Protein AF-M7WWS6-F1 (afdb_monomer)

Solvent-accessible surface area (backbone atoms only — not comparable to full-atom values): 9482 Å² total; per-residue (Å²): 133,58,71,68,59,49,52,53,51,35,46,53,27,10,48,44,25,38,48,50,60,58,47,22,67,62,17,26,35,36,31,37,50,72,94,66,87,66,89,88,49,70,71,69,78,46,50,45,30,41,37,59,52,97,86,48,61,46,56,45,44,58,53,38,52,50,54,28,51,54,53,30,51,50,38,45,75,72,69,44,56,62,76,57,27,56,53,46,31,64,55,41,44,61,43,48,49,50,48,54,52,49,54,55,41,36,79,75,44,38,49,73,48,66,50,70,51,89,29,74,91,84,40,81,65,42,74,44,76,44,33,38,23,48,81,88,39,86,70,37,46,49,68,48,35,44,59,53,3,47,54,43,38,51,51,56,48,55,59,25,65,81,54,96,49,78,35,77,46,54,57,60,64,130

Sequence (174 aa):
MSTVYREMRNYQVYQQALFLGILNQSSSMIIQKPIKKAIVTQQLVTVNSLKFSGDDQIAISDLIERRCKEMMKLDLSNGLREKTAIRRYETNKVTEVLHLLSDILNEFGFTFRTSKTTGKNKSAIAETVNVMYFKGRKAYSRQQITQIGMKINQYLYEKCAEGDGNTIIERNDP

Mean predicted aligned error: 4.75 Å

Structure (mmCIF, N/CA/C/O backbone):
data_AF-M7WWS6-F1
#
_entry.id   AF-M7WWS6-F1
#
loop_
_atom_site.group_PDB
_atom_site.id
_atom_site.type_symbol
_atom_site.label_atom_id
_atom_site.label_alt_id
_atom_site.label_comp_id
_atom_site.label_asym_id
_atom_site.label_entity_id
_atom_site.label_seq_id
_atom_site.pdbx_PDB_ins_code
_atom_site.Cartn_x
_atom_site.Cartn_y
_atom_site.Cartn_z
_atom_site.occupancy
_atom_site.B_iso_or_equiv
_atom_site.auth_seq_id
_atom_site.auth_comp_id
_atom_site.auth_asym_id
_atom_site.auth_atom_id
_atom_site.pdbx_PDB_model_num
ATOM 1 N N . MET A 1 1 ? 16.746 15.187 -6.436 1.00 57.72 1 MET A N 1
ATOM 2 C CA . MET A 1 1 ? 15.440 14.485 -6.453 1.00 57.72 1 MET A CA 1
ATOM 3 C C . MET A 1 1 ? 14.366 15.562 -6.545 1.00 57.72 1 MET A C 1
ATOM 5 O O . MET A 1 1 ? 14.447 16.492 -5.756 1.00 57.72 1 MET A O 1
ATOM 9 N N . SER A 1 2 ? 13.456 15.528 -7.525 1.00 75.19 2 SER A N 1
ATOM 10 C CA . SER A 1 2 ? 12.435 16.582 -7.659 1.00 75.19 2 SER A CA 1
ATOM 11 C C . SER A 1 2 ? 11.432 16.527 -6.500 1.00 75.19 2 SER A C 1
ATOM 13 O O . SER A 1 2 ? 11.152 15.448 -5.972 1.00 75.19 2 SER A O 1
ATOM 15 N N . THR A 1 3 ? 10.880 17.679 -6.112 1.00 77.94 3 THR A N 1
ATOM 16 C CA . THR A 1 3 ? 9.818 17.793 -5.092 1.00 77.94 3 THR A CA 1
ATOM 17 C C . THR A 1 3 ? 8.633 16.884 -5.419 1.00 77.94 3 THR A C 1
ATOM 19 O O . THR A 1 3 ? 8.206 16.099 -4.577 1.00 77.94 3 THR A O 1
ATOM 22 N N . VAL A 1 4 ? 8.226 16.860 -6.689 1.00 83.19 4 VAL A N 1
ATOM 23 C CA . VAL A 1 4 ? 7.144 16.012 -7.216 1.00 83.19 4 VAL A CA 1
ATOM 24 C C . VAL A 1 4 ? 7.395 14.516 -6.987 1.00 83.19 4 VAL A C 1
ATOM 26 O O . VAL A 1 4 ? 6.492 13.783 -6.585 1.00 83.19 4 VAL A O 1
ATOM 29 N N . TYR A 1 5 ? 8.625 14.033 -7.203 1.00 82.56 5 TYR A N 1
ATOM 30 C CA . TYR A 1 5 ? 8.944 12.620 -6.967 1.00 82.56 5 TYR A CA 1
ATOM 31 C C . TYR A 1 5 ? 8.861 12.267 -5.478 1.00 82.56 5 TYR A C 1
ATOM 33 O O . TYR A 1 5 ? 8.345 11.209 -5.114 1.00 82.56 5 TYR A O 1
ATOM 41 N N . ARG A 1 6 ? 9.349 13.161 -4.610 1.00 85.50 6 ARG A N 1
ATOM 42 C CA . ARG A 1 6 ? 9.285 12.984 -3.155 1.00 85.50 6 ARG A CA 1
ATOM 43 C C . ARG A 1 6 ? 7.838 12.924 -2.667 1.00 85.50 6 ARG A C 1
ATOM 45 O O . ARG A 1 6 ? 7.501 12.033 -1.893 1.00 85.50 6 ARG A O 1
ATOM 52 N N . GLU A 1 7 ? 6.987 13.827 -3.144 1.00 88.06 7 GLU A N 1
ATOM 53 C CA . GLU A 1 7 ? 5.559 13.860 -2.811 1.00 88.06 7 GLU A CA 1
ATOM 54 C C . GLU A 1 7 ? 4.841 12.586 -3.252 1.00 88.06 7 GLU A C 1
ATOM 56 O O . GLU A 1 7 ? 4.105 11.994 -2.467 1.00 88.06 7 GLU A O 1
ATOM 61 N N . MET A 1 8 ? 5.110 12.109 -4.471 1.00 89.75 8 MET A N 1
ATOM 62 C CA . MET A 1 8 ? 4.555 10.850 -4.968 1.00 89.75 8 MET A CA 1
ATOM 63 C C . MET A 1 8 ? 4.963 9.663 -4.085 1.00 89.75 8 MET A C 1
ATOM 65 O O . MET A 1 8 ? 4.117 8.851 -3.714 1.00 89.75 8 MET A O 1
ATOM 69 N N . ARG A 1 9 ? 6.248 9.562 -3.719 1.00 89.50 9 ARG A N 1
ATOM 70 C CA . ARG A 1 9 ? 6.750 8.488 -2.847 1.00 89.50 9 ARG A CA 1
ATOM 71 C C . ARG A 1 9 ? 6.143 8.549 -1.451 1.00 89.50 9 ARG A C 1
ATOM 73 O O . ARG A 1 9 ? 5.712 7.521 -0.945 1.00 89.50 9 ARG A O 1
ATOM 80 N N . ASN A 1 10 ? 6.064 9.734 -0.851 1.00 92.94 10 ASN A N 1
ATOM 81 C CA . ASN A 1 10 ? 5.420 9.901 0.450 1.00 92.94 10 ASN A CA 1
ATOM 82 C C . ASN A 1 10 ? 3.928 9.551 0.378 1.00 92.94 10 ASN A C 1
ATOM 84 O O . ASN A 1 10 ? 3.415 8.886 1.269 1.00 92.94 10 ASN A O 1
ATOM 88 N N . TYR A 1 11 ? 3.244 9.912 -0.711 1.00 95.50 11 TYR A N 1
ATOM 89 C CA . TYR A 1 11 ? 1.845 9.544 -0.899 1.00 95.50 11 TYR A CA 1
ATOM 90 C C . TYR A 1 11 ? 1.639 8.025 -0.943 1.00 95.50 11 TYR A C 1
ATOM 92 O O . TYR A 1 11 ? 0.716 7.524 -0.310 1.00 95.50 11 TYR A O 1
ATOM 100 N N . GLN A 1 12 ? 2.523 7.280 -1.617 1.00 95.19 12 GLN A N 1
ATOM 101 C CA . GLN A 1 12 ? 2.496 5.810 -1.603 1.00 95.19 12 GLN A CA 1
ATOM 102 C C . GLN A 1 12 ? 2.640 5.248 -0.183 1.00 95.19 12 GLN A C 1
ATOM 104 O O . GLN A 1 12 ? 1.957 4.290 0.166 1.00 95.19 12 GLN A O 1
ATOM 109 N N . VAL A 1 13 ? 3.485 5.868 0.644 1.00 95.00 13 VAL A N 1
ATOM 110 C CA . VAL A 1 13 ? 3.659 5.477 2.049 1.00 95.00 13 VAL A CA 1
ATOM 111 C C . VAL A 1 13 ? 2.385 5.697 2.853 1.00 95.00 13 VAL A C 1
ATOM 113 O O . VAL A 1 13 ? 1.934 4.795 3.551 1.00 95.00 13 VAL A O 1
ATOM 116 N N . TYR A 1 14 ? 1.764 6.866 2.716 1.00 97.38 14 TYR A N 1
ATOM 117 C CA . TYR A 1 14 ? 0.526 7.172 3.430 1.00 97.38 14 TYR A CA 1
ATOM 118 C C . TYR A 1 14 ? -0.641 6.306 2.957 1.00 97.38 14 TYR A C 1
ATOM 120 O O . TYR A 1 14 ? -1.440 5.854 3.772 1.00 97.38 14 TYR A O 1
ATOM 128 N N . GLN A 1 15 ? -0.710 6.021 1.655 1.00 97.62 15 GLN A N 1
ATOM 129 C CA . GLN A 1 15 ? -1.702 5.110 1.095 1.00 97.62 15 GLN A CA 1
ATOM 130 C C . GLN A 1 15 ? -1.541 3.699 1.680 1.00 97.62 15 GLN A C 1
ATOM 132 O O . GLN A 1 15 ? -2.523 3.135 2.154 1.00 97.62 15 GLN A O 1
ATOM 137 N N . GLN A 1 16 ? -0.313 3.165 1.724 1.00 97.38 16 GLN A N 1
ATOM 138 C CA . GLN A 1 16 ? -0.042 1.869 2.353 1.00 97.38 16 GLN A CA 1
ATOM 139 C C . GLN A 1 16 ? -0.474 1.877 3.821 1.00 97.38 16 GLN A C 1
ATOM 141 O O . GLN A 1 16 ? -1.222 1.005 4.246 1.00 97.38 16 GLN A O 1
ATOM 146 N N . ALA A 1 17 ? -0.030 2.870 4.590 1.00 97.06 17 ALA A N 1
ATOM 147 C CA . ALA A 1 17 ? -0.304 2.936 6.018 1.00 97.06 17 ALA A CA 1
ATOM 148 C C . ALA A 1 17 ? -1.805 3.003 6.324 1.00 97.06 17 ALA A C 1
ATOM 150 O O . ALA A 1 17 ? -2.272 2.292 7.209 1.00 97.06 17 ALA A O 1
ATOM 151 N N . LEU A 1 18 ? -2.582 3.781 5.559 1.00 98.19 18 LEU A N 1
ATOM 152 C CA . LEU A 1 18 ? -4.035 3.787 5.717 1.00 98.19 18 LEU A CA 1
ATOM 153 C C . LEU A 1 18 ? -4.643 2.407 5.444 1.00 98.19 18 LEU A C 1
ATOM 155 O O . LEU A 1 18 ? -5.507 1.974 6.201 1.00 98.19 18 LEU A O 1
ATOM 159 N N . PHE A 1 19 ? -4.206 1.711 4.391 1.00 98.25 19 PHE A N 1
ATOM 160 C CA . PHE A 1 19 ? -4.732 0.379 4.084 1.00 98.25 19 PHE A CA 1
ATOM 161 C C . PHE A 1 19 ? -4.472 -0.603 5.220 1.00 98.25 19 PHE A C 1
ATOM 163 O O . PHE A 1 19 ? -5.380 -1.324 5.622 1.00 98.25 19 PHE A O 1
ATOM 170 N N . LEU A 1 20 ? -3.260 -0.580 5.773 1.00 97.44 20 LEU A N 1
ATOM 171 C CA . LEU A 1 20 ? -2.888 -1.417 6.909 1.00 97.44 20 LEU A CA 1
ATOM 172 C C . LEU A 1 20 ? -3.721 -1.088 8.150 1.00 97.44 20 LEU A C 1
ATOM 174 O O . LEU A 1 20 ? -4.235 -2.004 8.780 1.00 97.44 20 LEU A O 1
ATOM 178 N N . GLY A 1 21 ? -3.938 0.194 8.455 1.00 97.25 21 GLY A N 1
ATOM 179 C CA . GLY A 1 21 ? -4.785 0.591 9.584 1.00 97.25 21 GLY A CA 1
ATOM 180 C C . GLY A 1 21 ? -6.251 0.172 9.430 1.00 97.25 21 GLY A C 1
ATOM 181 O O . GLY A 1 21 ? -6.894 -0.192 10.408 1.00 97.25 21 GLY A O 1
ATOM 182 N N . ILE A 1 22 ? -6.792 0.169 8.207 1.00 97.75 22 ILE A N 1
ATOM 183 C CA . ILE A 1 22 ? -8.147 -0.349 7.958 1.00 97.75 22 ILE A CA 1
ATOM 184 C C . ILE A 1 22 ? -8.173 -1.872 8.123 1.00 97.75 22 ILE A C 1
ATOM 186 O O . ILE A 1 22 ? -9.042 -2.399 8.813 1.00 97.75 22 ILE A O 1
ATOM 190 N N . LEU A 1 23 ? -7.210 -2.584 7.530 1.00 97.50 23 LEU A N 1
ATOM 191 C CA . LEU A 1 23 ? -7.126 -4.044 7.624 1.00 97.50 23 LEU A CA 1
ATOM 192 C C . LEU A 1 23 ? -6.905 -4.516 9.063 1.00 97.50 23 LEU A C 1
ATOM 194 O O . LEU A 1 23 ? -7.429 -5.569 9.434 1.00 97.50 23 LEU A O 1
ATOM 198 N N . ASN A 1 24 ? -6.216 -3.727 9.890 1.00 97.25 24 ASN A N 1
ATOM 199 C CA . ASN A 1 24 ? -5.988 -4.034 11.297 1.00 97.25 24 ASN A CA 1
ATOM 200 C C . ASN A 1 24 ? -7.285 -4.161 12.121 1.00 97.25 24 ASN A C 1
ATOM 202 O O . ASN A 1 24 ? -7.330 -4.919 13.085 1.00 97.25 24 ASN A O 1
ATOM 206 N N . GLN A 1 25 ? -8.384 -3.530 11.696 1.00 95.50 25 GLN A N 1
ATOM 207 C CA . GLN A 1 25 ? -9.696 -3.704 12.343 1.00 95.50 25 GLN A CA 1
ATOM 208 C C . GLN A 1 25 ? -10.231 -5.144 12.216 1.00 95.50 25 GLN A C 1
ATOM 210 O O . GLN A 1 25 ? -11.094 -5.589 12.971 1.00 95.50 25 GLN A O 1
ATOM 215 N N . SER A 1 26 ? -9.708 -5.892 11.243 1.00 94.81 26 SER A N 1
ATOM 216 C CA . SER A 1 26 ? -10.136 -7.250 10.898 1.00 94.81 26 SER A CA 1
ATOM 217 C C . SER A 1 26 ? -9.015 -8.292 10.946 1.00 94.81 26 SER A C 1
ATOM 219 O O . SER A 1 26 ? -9.303 -9.482 10.859 1.00 94.81 26 SER A O 1
ATOM 221 N N . SER A 1 27 ? -7.756 -7.876 11.121 1.00 96.38 27 SER A N 1
ATOM 222 C CA . SER A 1 27 ? -6.586 -8.759 11.111 1.00 96.38 27 SER A CA 1
ATOM 223 C C . SER A 1 27 ? -5.497 -8.296 12.078 1.00 96.38 27 SER A C 1
ATOM 225 O O . SER A 1 27 ? -5.287 -7.099 12.256 1.00 96.38 27 SER A O 1
ATOM 227 N N . SER A 1 28 ? -4.774 -9.243 12.675 1.00 96.75 28 SER A N 1
ATOM 228 C CA . SER A 1 28 ? -3.453 -8.960 13.251 1.00 96.75 28 SER A CA 1
ATOM 229 C C . SER A 1 28 ? -2.423 -8.982 12.120 1.00 96.75 28 SER A C 1
ATOM 231 O O . SER A 1 28 ? -2.603 -9.675 11.115 1.00 96.75 28 SER A O 1
ATOM 233 N N . MET A 1 29 ? -1.328 -8.246 12.259 1.00 95.50 29 MET A N 1
ATOM 234 C CA . MET A 1 29 ? -0.317 -8.149 11.210 1.00 95.50 29 MET A CA 1
ATOM 235 C C . MET A 1 29 ? 1.096 -8.265 11.759 1.00 95.50 29 MET A C 1
ATOM 237 O 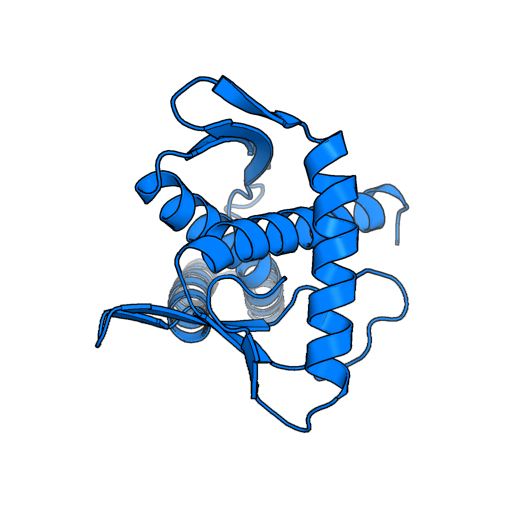O . MET A 1 29 ? 1.412 -7.734 12.820 1.00 95.50 29 MET A O 1
ATOM 241 N N . ILE A 1 30 ? 1.952 -8.949 11.006 1.00 93.88 30 ILE A N 1
ATOM 242 C CA . ILE A 1 30 ? 3.372 -9.073 11.321 1.00 93.88 30 ILE A CA 1
ATOM 243 C C . ILE A 1 30 ? 4.123 -8.094 10.433 1.00 93.88 30 ILE A C 1
ATOM 245 O O . ILE A 1 30 ? 4.111 -8.223 9.207 1.00 93.88 30 ILE A O 1
ATOM 249 N N . ILE A 1 31 ? 4.770 -7.115 11.052 1.00 92.12 31 ILE A N 1
ATOM 250 C CA . ILE A 1 31 ? 5.558 -6.091 10.373 1.00 92.12 31 ILE A CA 1
ATOM 251 C C . ILE A 1 31 ? 7.027 -6.206 10.745 1.00 92.12 31 ILE A C 1
ATOM 253 O O . ILE A 1 31 ? 7.373 -6.704 11.810 1.00 92.12 31 ILE A O 1
ATOM 257 N N . GLN A 1 32 ? 7.902 -5.729 9.869 1.00 86.50 32 GLN A N 1
ATOM 258 C CA . GLN A 1 32 ? 9.339 -5.750 10.093 1.00 86.50 32 GLN A CA 1
ATOM 259 C C . GLN A 1 32 ? 9.927 -4.343 10.031 1.00 86.50 32 GLN A C 1
ATOM 261 O O . GLN A 1 32 ? 9.594 -3.524 9.162 1.00 86.50 32 GLN A O 1
ATOM 266 N N . LYS A 1 33 ? 10.871 -4.094 10.941 1.00 75.38 33 LYS A N 1
ATOM 267 C CA . LYS A 1 33 ? 11.695 -2.889 10.962 1.00 75.38 33 LYS A CA 1
ATOM 268 C C . LYS A 1 33 ? 12.461 -2.721 9.640 1.00 75.38 33 LYS A C 1
ATOM 270 O O . LYS A 1 33 ? 13.150 -3.648 9.204 1.00 75.38 33 LYS A O 1
ATOM 275 N N . PRO A 1 34 ? 12.408 -1.539 9.000 1.00 69.62 34 PRO A N 1
ATOM 276 C CA . PRO A 1 34 ? 13.236 -1.263 7.833 1.00 69.62 34 PRO A CA 1
ATOM 277 C C . PRO A 1 34 ? 14.730 -1.349 8.176 1.00 69.62 34 PRO A C 1
ATOM 279 O O . PRO A 1 34 ? 15.196 -0.713 9.119 1.00 69.62 34 PRO A O 1
ATOM 282 N N . ILE A 1 35 ? 15.501 -2.083 7.366 1.00 66.56 35 ILE A N 1
ATOM 283 C CA . ILE A 1 35 ? 16.943 -2.321 7.588 1.00 66.56 35 ILE A CA 1
ATOM 284 C C . ILE A 1 35 ? 17.761 -1.015 7.528 1.00 66.56 35 ILE A C 1
ATOM 286 O O . ILE A 1 35 ? 18.810 -0.898 8.156 1.00 66.56 35 ILE A O 1
ATOM 290 N N . LYS A 1 36 ? 17.304 -0.012 6.766 1.00 65.06 36 LYS A N 1
ATOM 291 C CA . LYS A 1 36 ? 17.995 1.278 6.607 1.00 65.06 36 LYS A CA 1
ATOM 292 C C . LYS A 1 36 ? 17.029 2.431 6.814 1.00 65.06 36 LYS A C 1
ATOM 294 O O . LYS A 1 36 ? 16.018 2.510 6.128 1.00 65.06 36 LYS A O 1
ATOM 299 N N . LYS A 1 37 ? 17.386 3.378 7.685 1.00 61.66 37 LYS A N 1
ATOM 300 C CA . LYS A 1 37 ? 16.614 4.609 7.872 1.00 61.66 37 LYS A CA 1
ATOM 301 C C . LYS A 1 37 ? 16.762 5.516 6.645 1.00 61.66 37 LYS A C 1
ATOM 303 O O . LYS A 1 37 ? 17.841 6.036 6.373 1.00 61.66 37 LYS A O 1
ATOM 308 N N . ALA A 1 38 ? 15.682 5.720 5.900 1.00 62.00 38 ALA A N 1
ATOM 309 C CA . ALA A 1 38 ? 15.609 6.752 4.878 1.00 62.00 38 ALA A CA 1
ATOM 310 C C . ALA A 1 38 ? 15.612 8.137 5.540 1.00 62.00 38 ALA A C 1
ATOM 312 O O . ALA A 1 38 ? 14.875 8.393 6.488 1.00 62.00 38 ALA A O 1
ATOM 313 N N . ILE A 1 39 ? 16.451 9.030 5.016 1.00 60.03 39 ILE A N 1
ATOM 314 C CA . ILE A 1 39 ? 16.643 10.388 5.549 1.00 60.03 39 ILE A CA 1
ATOM 315 C C . ILE A 1 39 ? 15.762 11.404 4.792 1.00 60.03 39 ILE A C 1
ATOM 317 O O . ILE A 1 39 ? 15.458 12.479 5.298 1.00 60.03 39 ILE A O 1
ATOM 321 N N . VAL A 1 40 ? 15.324 11.066 3.570 1.00 58.88 40 VAL A N 1
ATOM 322 C CA . VAL A 1 40 ? 14.695 12.020 2.634 1.00 58.88 40 VAL A CA 1
ATOM 323 C C . VAL A 1 40 ? 13.200 11.757 2.414 1.00 58.88 40 VAL A C 1
ATOM 325 O O . VAL A 1 40 ? 12.418 12.707 2.329 1.00 58.88 40 VAL A O 1
ATOM 328 N N . THR A 1 41 ? 12.772 10.498 2.323 1.00 67.06 41 THR A N 1
ATOM 329 C CA . THR A 1 41 ? 11.361 10.109 2.136 1.00 67.06 41 THR A CA 1
ATOM 330 C C . THR A 1 41 ? 10.854 9.351 3.350 1.00 67.06 41 THR A C 1
ATOM 332 O O . THR A 1 41 ? 11.640 8.688 4.028 1.00 67.06 41 THR A O 1
A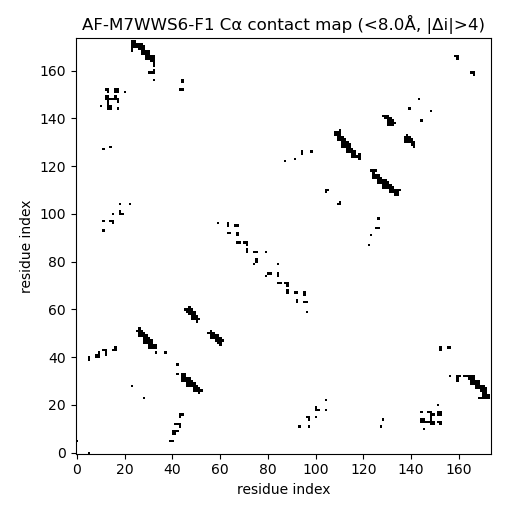TOM 335 N N . GLN A 1 42 ? 9.539 9.381 3.567 1.00 78.00 42 GLN A N 1
ATOM 336 C CA . GLN A 1 42 ? 8.918 8.410 4.462 1.00 78.00 42 GLN A CA 1
ATOM 337 C C . GLN A 1 42 ? 9.133 6.994 3.915 1.00 78.00 42 GLN A C 1
ATOM 339 O O . GLN A 1 42 ? 9.422 6.807 2.724 1.00 78.00 42 GLN A O 1
ATOM 344 N N . GLN A 1 43 ? 9.050 6.001 4.792 1.00 81.75 43 GLN A N 1
ATOM 345 C CA . GLN A 1 43 ? 9.322 4.611 4.447 1.00 81.75 43 GLN A CA 1
ATOM 346 C C . GLN A 1 43 ? 8.060 3.777 4.533 1.00 81.75 43 GLN A C 1
ATOM 348 O O . GLN A 1 43 ? 7.256 3.933 5.450 1.00 81.75 43 GLN A O 1
ATOM 353 N N . LEU A 1 44 ? 7.927 2.866 3.574 1.00 84.94 44 LEU A N 1
ATOM 354 C CA . LEU A 1 44 ? 6.925 1.817 3.647 1.00 84.94 44 LEU A CA 1
ATOM 355 C C . LEU A 1 44 ? 7.277 0.884 4.799 1.00 84.94 44 LEU A C 1
ATOM 357 O O . LEU A 1 44 ? 8.451 0.586 5.036 1.00 84.94 44 LEU A O 1
ATOM 361 N N . VAL A 1 45 ? 6.243 0.407 5.473 1.00 88.12 45 VAL A N 1
ATOM 362 C CA . VAL A 1 45 ? 6.376 -0.653 6.464 1.00 88.12 45 VAL A CA 1
ATOM 363 C C . VAL A 1 45 ? 6.481 -1.970 5.704 1.00 88.12 45 VAL A C 1
ATOM 365 O O . VAL A 1 45 ? 5.710 -2.216 4.772 1.00 88.12 45 VAL A O 1
ATOM 368 N N . THR A 1 46 ? 7.450 -2.809 6.066 1.00 89.19 46 THR A N 1
ATOM 369 C CA . THR A 1 46 ? 7.513 -4.168 5.518 1.00 89.19 46 THR A CA 1
ATOM 370 C C . THR A 1 46 ? 6.465 -4.996 6.241 1.00 89.19 46 THR A C 1
ATOM 372 O O . THR A 1 46 ? 6.491 -5.063 7.466 1.00 89.19 46 THR A O 1
ATOM 375 N N . VAL A 1 47 ? 5.522 -5.568 5.495 1.00 92.38 47 VAL A N 1
ATOM 376 C CA . VAL A 1 47 ? 4.438 -6.393 6.037 1.00 92.38 47 VAL A CA 1
ATOM 377 C C . VAL A 1 47 ? 4.696 -7.828 5.610 1.00 92.38 47 VAL A C 1
ATOM 379 O O . VAL A 1 47 ? 4.698 -8.121 4.414 1.00 92.38 47 VAL A O 1
ATOM 382 N N . ASN A 1 48 ? 4.930 -8.704 6.579 1.00 93.62 48 ASN A N 1
ATOM 383 C CA . ASN A 1 48 ? 5.242 -10.106 6.338 1.00 93.62 48 ASN A CA 1
ATOM 384 C C . ASN A 1 48 ? 3.947 -10.889 6.130 1.00 93.62 48 ASN A C 1
ATOM 386 O O . ASN A 1 48 ? 3.801 -11.586 5.129 1.00 93.62 48 ASN A O 1
ATOM 390 N N . SER A 1 49 ? 2.975 -10.722 7.031 1.00 95.69 49 SER A N 1
ATOM 391 C CA . SER A 1 49 ? 1.677 -11.385 6.917 1.00 95.69 49 SER A CA 1
ATOM 392 C C . SER A 1 49 ? 0.523 -10.606 7.544 1.00 95.69 49 SER A C 1
ATOM 394 O O . SER A 1 49 ? 0.720 -9.753 8.414 1.00 95.69 49 SER A O 1
ATOM 396 N N . LEU A 1 50 ? -0.688 -10.928 7.086 1.00 96.94 50 LEU A N 1
ATOM 397 C CA . LEU A 1 50 ? -1.961 -10.573 7.713 1.00 96.94 50 LEU A CA 1
ATOM 398 C C . LEU A 1 50 ? -2.632 -11.856 8.207 1.00 96.94 50 LEU A C 1
ATOM 400 O O . LEU A 1 50 ? -2.697 -12.826 7.455 1.00 96.94 50 LEU A O 1
ATOM 404 N N . LYS A 1 51 ? -3.135 -11.861 9.440 1.00 96.69 51 LYS A N 1
ATOM 405 C CA . LYS A 1 51 ? -3.833 -12.990 10.062 1.00 96.69 51 LYS A CA 1
ATOM 406 C C . LYS A 1 51 ? -5.250 -12.572 10.444 1.00 96.69 51 LYS A C 1
ATOM 408 O O . LYS A 1 51 ? -5.417 -11.707 11.301 1.00 96.69 51 LYS A O 1
ATOM 413 N N . PHE A 1 52 ? -6.259 -13.184 9.827 1.00 93.25 52 PHE A N 1
ATOM 414 C CA . PHE A 1 52 ? -7.667 -12.802 10.008 1.00 93.25 52 PHE A CA 1
ATOM 415 C C . PHE A 1 52 ? -8.344 -13.611 11.117 1.00 93.25 52 PHE A C 1
ATOM 417 O O . PHE A 1 52 ? -8.936 -13.044 12.038 1.00 93.25 52 PHE A O 1
ATOM 424 N N . SER A 1 53 ? -8.242 -14.943 11.059 1.00 89.88 53 SER A N 1
ATOM 425 C CA . SER A 1 53 ? -8.794 -15.842 12.078 1.00 89.88 53 SER A CA 1
ATOM 426 C C . SER A 1 53 ? -8.188 -17.241 11.977 1.00 89.88 53 SER A C 1
ATOM 428 O O .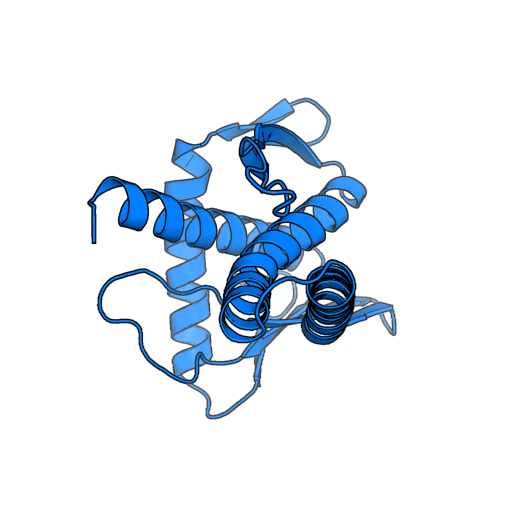 SER A 1 53 ? -7.941 -17.712 10.876 1.00 89.88 53 SER A O 1
ATOM 430 N N . GLY A 1 54 ? -7.960 -17.921 13.107 1.00 87.06 54 GLY A N 1
ATOM 431 C CA . GLY A 1 54 ? -7.438 -19.297 13.106 1.00 87.06 54 GLY A CA 1
ATOM 432 C C . GLY A 1 54 ? -6.171 -19.449 12.256 1.00 87.06 54 GLY A C 1
ATOM 433 O O . GLY A 1 54 ? -5.171 -18.778 12.526 1.00 87.06 54 GLY A O 1
ATOM 434 N N . ASP A 1 55 ? -6.259 -20.298 11.229 1.00 88.00 55 ASP A N 1
ATOM 435 C CA . ASP A 1 55 ? -5.202 -20.570 10.244 1.00 88.00 55 ASP A CA 1
ATOM 436 C C . ASP A 1 55 ? -5.305 -19.709 8.968 1.00 88.00 55 ASP A C 1
ATOM 438 O O . ASP A 1 55 ? -4.452 -19.807 8.086 1.00 88.00 55 ASP A O 1
ATOM 442 N N . ASP A 1 56 ? -6.325 -18.851 8.859 1.00 92.56 56 ASP A N 1
ATOM 443 C CA . ASP A 1 56 ? -6.486 -17.923 7.741 1.00 92.56 56 ASP A CA 1
ATOM 444 C C . ASP A 1 56 ? -5.474 -16.776 7.849 1.00 92.56 56 ASP A C 1
ATOM 446 O O . ASP A 1 56 ? -5.612 -15.831 8.644 1.00 92.56 56 ASP A O 1
ATOM 450 N N . GLN A 1 57 ? -4.419 -16.902 7.047 1.00 94.88 57 GLN A N 1
ATOM 451 C CA . GLN A 1 57 ? -3.338 -15.942 6.945 1.00 94.88 57 GLN A CA 1
ATOM 452 C C . GLN A 1 57 ? -2.901 -15.744 5.495 1.00 94.88 57 GLN A C 1
ATOM 454 O O . GLN A 1 57 ? -2.834 -16.677 4.694 1.00 94.88 57 GLN A O 1
ATOM 459 N N . ILE A 1 58 ? -2.500 -14.518 5.185 1.00 96.00 58 ILE A N 1
ATOM 460 C CA . ILE A 1 58 ? -1.912 -14.155 3.901 1.00 96.00 58 ILE A CA 1
ATOM 461 C C . ILE A 1 58 ? -0.454 -13.773 4.141 1.00 96.00 58 ILE A C 1
ATOM 463 O O . ILE A 1 58 ? -0.173 -12.778 4.808 1.00 96.00 58 ILE A O 1
ATOM 467 N N . ALA A 1 59 ? 0.475 -14.540 3.568 1.00 96.19 59 ALA A N 1
ATOM 468 C CA . ALA A 1 59 ? 1.904 -14.223 3.550 1.00 96.19 59 ALA A CA 1
ATOM 469 C C . ALA A 1 59 ? 2.190 -13.130 2.502 1.00 96.19 59 ALA A C 1
ATOM 471 O O . ALA A 1 59 ? 2.493 -13.407 1.339 1.00 96.19 59 ALA A O 1
ATOM 472 N N . ILE A 1 60 ? 2.032 -11.869 2.907 1.00 96.44 60 ILE A N 1
ATOM 473 C CA . ILE A 1 60 ? 2.173 -10.690 2.047 1.00 96.44 60 ILE A CA 1
ATOM 474 C C . ILE A 1 60 ? 3.570 -10.627 1.421 1.00 96.44 60 ILE A C 1
ATOM 476 O O . ILE A 1 60 ? 3.669 -10.480 0.204 1.00 96.44 60 ILE A O 1
ATOM 480 N N . SER A 1 61 ? 4.643 -10.774 2.205 1.00 93.81 61 SER A N 1
ATOM 481 C CA . SER A 1 61 ? 6.021 -10.693 1.688 1.00 93.81 61 SER A CA 1
ATOM 482 C C . SER A 1 61 ? 6.273 -11.691 0.559 1.00 93.81 61 SER A C 1
ATOM 484 O O . SER A 1 61 ? 6.804 -11.324 -0.491 1.00 93.81 61 SER A O 1
ATOM 486 N N . ASP A 1 62 ? 5.817 -12.925 0.750 1.00 95.44 62 ASP A N 1
ATOM 487 C CA . ASP A 1 62 ? 6.099 -14.047 -0.142 1.00 95.44 62 ASP A CA 1
ATOM 488 C C . ASP A 1 62 ? 5.320 -13.914 -1.453 1.00 95.44 62 ASP A C 1
ATOM 490 O O . ASP A 1 62 ? 5.854 -14.158 -2.539 1.00 95.44 62 ASP A O 1
ATOM 494 N N . LEU A 1 63 ? 4.063 -13.457 -1.377 1.00 96.69 63 LEU A N 1
ATOM 495 C CA . LEU A 1 63 ? 3.244 -13.173 -2.556 1.00 96.69 63 L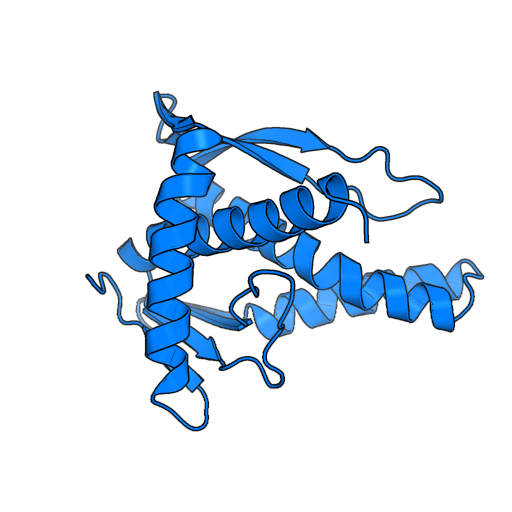EU A CA 1
ATOM 496 C C . LEU A 1 63 ? 3.851 -12.058 -3.409 1.00 96.69 63 LEU A C 1
ATOM 498 O O . LEU A 1 63 ? 3.925 -12.190 -4.633 1.00 96.69 63 LEU A O 1
ATOM 502 N N . ILE A 1 64 ? 4.300 -10.978 -2.770 1.00 96.00 64 ILE A N 1
ATOM 503 C CA . ILE A 1 64 ? 4.913 -9.838 -3.455 1.00 96.00 64 ILE A CA 1
ATOM 504 C C . ILE A 1 64 ? 6.235 -10.240 -4.095 1.00 96.00 64 ILE A C 1
ATOM 506 O O . ILE A 1 64 ? 6.475 -9.924 -5.262 1.00 96.00 64 ILE A O 1
ATOM 510 N N . GLU A 1 65 ? 7.077 -10.969 -3.363 1.00 95.50 65 GLU A N 1
ATOM 511 C CA . GLU A 1 65 ? 8.343 -11.469 -3.883 1.00 95.50 65 GLU A CA 1
ATOM 512 C C . GLU A 1 65 ? 8.121 -12.388 -5.088 1.00 95.50 65 GLU A C 1
ATOM 514 O O . GLU A 1 65 ? 8.774 -12.208 -6.120 1.00 95.50 65 GLU A O 1
ATOM 519 N N . ARG A 1 66 ? 7.161 -13.319 -5.007 1.00 96.88 66 ARG A N 1
ATOM 520 C CA . ARG A 1 66 ? 6.809 -14.210 -6.118 1.00 96.88 66 ARG A CA 1
ATOM 521 C C . ARG A 1 66 ? 6.362 -13.427 -7.355 1.00 96.88 66 ARG A C 1
ATOM 523 O O . ARG A 1 66 ? 6.972 -13.593 -8.412 1.00 96.88 66 ARG A O 1
ATOM 530 N N . ARG A 1 67 ? 5.374 -12.531 -7.219 1.00 95.62 67 ARG A N 1
ATOM 531 C CA . ARG A 1 67 ? 4.856 -11.713 -8.335 1.00 95.62 67 ARG A CA 1
ATOM 532 C C . ARG A 1 67 ? 5.962 -10.874 -8.975 1.00 95.62 67 ARG A C 1
ATOM 534 O O . ARG A 1 67 ? 6.147 -10.885 -10.189 1.00 95.62 67 ARG A O 1
ATOM 541 N N . CYS A 1 68 ? 6.766 -10.193 -8.161 1.00 95.50 68 CYS A N 1
ATOM 542 C CA . CYS A 1 68 ? 7.846 -9.351 -8.666 1.00 95.50 68 CYS A CA 1
ATOM 543 C C . CYS A 1 68 ? 8.960 -10.167 -9.344 1.00 95.50 68 CYS A C 1
ATOM 545 O O . CYS A 1 68 ? 9.504 -9.721 -10.357 1.00 95.50 68 CYS A O 1
ATOM 547 N N . LYS A 1 69 ? 9.290 -11.366 -8.839 1.00 96.06 69 LYS A N 1
ATOM 548 C CA . LYS A 1 69 ? 10.241 -12.281 -9.495 1.00 96.06 69 LYS A CA 1
ATOM 549 C C . LYS A 1 69 ? 9.718 -12.771 -10.843 1.00 96.06 69 LYS A C 1
ATOM 551 O O . LYS A 1 69 ? 10.494 -12.832 -11.793 1.00 96.06 69 LYS A O 1
ATOM 556 N N . GLU A 1 70 ? 8.434 -13.097 -10.952 1.00 95.31 70 GLU A N 1
ATOM 557 C CA . GLU A 1 70 ? 7.804 -13.484 -12.223 1.00 95.31 70 GLU A CA 1
ATOM 558 C C . GLU A 1 70 ? 7.879 -12.347 -13.251 1.00 95.31 70 GLU A C 1
ATOM 560 O O . GLU A 1 70 ? 8.331 -12.560 -14.377 1.00 95.31 70 GLU A O 1
ATOM 565 N N . MET A 1 71 ? 7.556 -11.116 -12.842 1.00 93.69 71 MET A N 1
ATOM 566 C CA . MET A 1 71 ? 7.688 -9.930 -13.698 1.00 93.69 71 MET A CA 1
ATOM 567 C C . MET A 1 71 ? 9.138 -9.686 -14.132 1.00 93.69 71 MET A C 1
ATOM 569 O O . MET A 1 71 ? 9.392 -9.384 -15.296 1.00 93.69 71 MET A O 1
ATOM 573 N N . MET A 1 72 ? 10.103 -9.841 -13.219 1.00 94.94 72 MET A N 1
ATOM 574 C CA . MET A 1 72 ? 11.526 -9.686 -13.530 1.00 94.94 72 MET A CA 1
ATOM 575 C C . MET A 1 72 ? 12.009 -10.752 -14.521 1.00 94.94 72 MET A C 1
ATOM 577 O O . MET A 1 72 ? 12.738 -10.428 -15.458 1.00 94.94 72 MET A O 1
ATOM 581 N N . LYS A 1 73 ? 11.590 -12.013 -14.354 1.00 95.19 73 LYS A N 1
ATOM 582 C CA . LYS A 1 73 ? 11.889 -13.093 -15.308 1.00 95.19 73 LYS A CA 1
ATOM 583 C C . LYS A 1 73 ? 11.327 -12.775 -16.692 1.00 95.19 73 LYS A C 1
ATOM 585 O O . LYS A 1 73 ? 12.033 -12.943 -17.683 1.00 95.19 73 LYS A O 1
ATOM 590 N N . LEU A 1 74 ? 10.098 -12.261 -16.757 1.00 92.50 74 LEU A N 1
ATOM 591 C CA . LEU A 1 74 ? 9.483 -11.834 -18.010 1.00 92.50 74 LEU A CA 1
ATOM 592 C C . LEU A 1 74 ? 10.263 -10.676 -18.657 1.00 92.50 74 LEU A C 1
ATOM 594 O O . LEU A 1 74 ? 10.545 -10.726 -19.852 1.00 92.50 74 LEU A O 1
ATOM 598 N N . ASP A 1 75 ? 10.665 -9.665 -17.884 1.00 92.62 75 ASP A N 1
ATOM 599 C CA . ASP A 1 75 ? 11.511 -8.560 -18.356 1.00 92.62 75 ASP A CA 1
ATOM 600 C C . ASP A 1 75 ? 12.822 -9.079 -18.980 1.00 92.62 75 ASP A C 1
ATOM 602 O O . ASP A 1 75 ? 13.169 -8.691 -20.097 1.00 92.62 75 ASP A O 1
ATOM 606 N N . LEU A 1 76 ? 13.524 -9.986 -18.291 1.00 93.75 76 LEU A N 1
ATOM 607 C CA . LEU A 1 76 ? 14.766 -10.598 -18.780 1.00 93.75 76 LEU A CA 1
ATOM 608 C C . LEU A 1 76 ? 14.535 -11.410 -20.061 1.00 93.75 76 LEU A C 1
ATOM 610 O O . LEU A 1 76 ? 15.284 -11.259 -21.024 1.00 93.75 76 LEU A O 1
ATOM 614 N N . SER A 1 77 ? 13.470 -12.218 -20.103 1.00 93.25 77 SER A N 1
ATOM 615 C CA . SER A 1 77 ? 13.116 -13.014 -21.288 1.00 93.25 77 SER A CA 1
ATOM 616 C C . SER A 1 77 ? 12.781 -12.150 -22.510 1.00 93.25 77 SER A C 1
ATOM 618 O O . SER A 1 77 ? 13.037 -12.547 -23.641 1.00 93.25 77 SER A O 1
ATOM 620 N N . ASN A 1 78 ? 12.288 -10.928 -22.285 1.00 90.62 78 ASN A N 1
ATOM 621 C CA . ASN A 1 78 ? 12.002 -9.940 -23.325 1.00 90.62 78 ASN A CA 1
ATOM 622 C C . ASN A 1 78 ? 13.233 -9.104 -23.730 1.00 90.62 78 ASN A C 1
ATOM 624 O O . ASN A 1 78 ? 13.089 -8.099 -24.429 1.00 90.62 78 ASN A O 1
ATOM 628 N N . GLY A 1 79 ? 14.434 -9.479 -23.280 1.00 91.38 79 GLY A N 1
ATOM 629 C CA . GLY A 1 79 ? 15.690 -8.819 -23.643 1.00 91.38 79 GLY A CA 1
ATOM 630 C C . GLY A 1 79 ? 15.991 -7.543 -22.855 1.00 91.38 79 GLY A C 1
ATOM 631 O O . GLY A 1 79 ? 16.853 -6.755 -23.257 1.00 91.38 79 GLY A O 1
ATOM 632 N N . LEU A 1 80 ? 15.303 -7.296 -21.734 1.00 92.00 80 LEU A N 1
ATOM 633 C CA . LEU A 1 80 ? 15.630 -6.164 -20.873 1.00 92.00 80 LEU A CA 1
ATOM 634 C C . LEU A 1 80 ? 16.963 -6.414 -20.156 1.00 92.00 80 LEU A C 1
ATOM 636 O O . LEU A 1 80 ? 17.203 -7.482 -19.598 1.00 92.00 80 LEU A O 1
ATOM 640 N N . ARG A 1 81 ? 17.826 -5.393 -20.108 1.00 94.06 81 ARG A N 1
ATOM 641 C CA . ARG A 1 81 ? 19.101 -5.474 -19.379 1.00 94.06 81 ARG A CA 1
ATOM 642 C C . ARG A 1 81 ? 18.860 -5.781 -17.902 1.00 94.06 81 ARG A C 1
ATOM 644 O O . ARG A 1 81 ? 18.060 -5.095 -17.262 1.00 94.06 81 ARG A O 1
ATOM 651 N N . GLU A 1 82 ? 19.648 -6.693 -17.344 1.00 94.44 82 GLU A N 1
ATOM 652 C CA . GLU A 1 82 ? 19.543 -7.153 -15.953 1.00 94.44 82 GLU A CA 1
ATOM 653 C C . GLU A 1 82 ? 19.484 -6.007 -14.937 1.00 94.44 82 GLU A C 1
ATOM 655 O O . GLU A 1 82 ? 18.560 -5.931 -14.132 1.00 94.44 82 GLU A O 1
ATOM 660 N N . LYS A 1 83 ? 20.383 -5.023 -15.050 1.00 94.75 83 LYS A N 1
ATOM 661 C CA . LYS A 1 83 ? 20.379 -3.829 -14.186 1.00 94.75 83 LYS A CA 1
ATOM 662 C C . LYS A 1 83 ? 19.034 -3.084 -14.195 1.00 94.75 83 LYS A C 1
ATOM 664 O O . LYS A 1 83 ? 18.622 -2.514 -13.187 1.00 94.75 83 LYS A O 1
ATOM 669 N N . THR A 1 84 ? 18.350 -3.056 -15.339 1.00 91.69 84 THR A N 1
ATOM 670 C CA . THR A 1 84 ? 17.040 -2.403 -15.477 1.00 91.69 84 THR A CA 1
ATOM 671 C C . THR A 1 84 ? 15.925 -3.292 -14.936 1.00 91.69 84 THR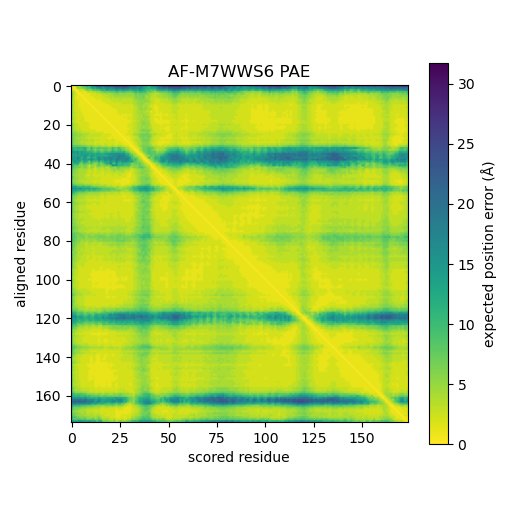 A C 1
ATOM 673 O O . THR A 1 84 ? 15.026 -2.765 -14.285 1.00 91.69 84 THR A O 1
ATOM 676 N N . ALA A 1 85 ? 16.010 -4.609 -15.143 1.00 92.81 85 ALA A N 1
ATOM 677 C CA . ALA A 1 85 ? 15.085 -5.588 -14.577 1.00 92.81 85 ALA A CA 1
ATOM 678 C C . ALA A 1 85 ? 15.128 -5.579 -13.036 1.00 92.81 85 ALA A C 1
ATOM 680 O O . ALA A 1 85 ? 14.087 -5.444 -12.404 1.00 92.81 85 ALA A O 1
ATOM 681 N N . ILE A 1 86 ? 16.320 -5.564 -12.424 1.00 93.38 86 ILE A N 1
ATOM 682 C CA . ILE A 1 86 ? 16.502 -5.440 -10.962 1.00 93.38 86 ILE A CA 1
ATOM 683 C C . ILE A 1 86 ? 15.909 -4.123 -10.441 1.00 93.38 86 ILE A C 1
ATOM 685 O O . ILE A 1 86 ? 15.203 -4.087 -9.434 1.00 93.38 86 ILE A O 1
ATOM 689 N N . ARG A 1 87 ? 16.140 -3.008 -11.143 1.00 91.00 87 ARG A N 1
ATOM 690 C CA . ARG A 1 87 ? 15.554 -1.716 -10.755 1.00 91.00 87 ARG A CA 1
ATOM 691 C C . ARG A 1 87 ? 14.021 -1.731 -10.829 1.00 91.00 87 ARG A C 1
ATOM 693 O O . ARG A 1 87 ? 13.360 -1.126 -9.982 1.00 91.00 87 ARG A O 1
ATOM 700 N N . ARG A 1 88 ? 13.452 -2.381 -11.852 1.00 90.69 88 ARG A N 1
ATOM 701 C CA . ARG A 1 88 ? 11.999 -2.557 -11.998 1.00 90.69 88 ARG A CA 1
ATOM 702 C C . ARG A 1 88 ? 11.442 -3.452 -10.906 1.00 90.69 88 ARG A C 1
ATOM 704 O O . ARG A 1 88 ? 10.459 -3.055 -10.303 1.00 90.69 88 ARG A O 1
ATOM 711 N N . TYR A 1 89 ? 12.105 -4.561 -10.592 1.00 93.38 89 TYR A N 1
ATOM 712 C CA . TYR A 1 89 ? 11.761 -5.439 -9.476 1.00 93.38 89 TYR A CA 1
ATOM 713 C C . TYR A 1 89 ? 11.576 -4.648 -8.171 1.00 93.38 89 TYR A C 1
ATOM 715 O O . TYR A 1 89 ? 10.507 -4.690 -7.566 1.00 93.38 89 TYR A O 1
ATOM 723 N N . GLU A 1 90 ? 12.557 -3.821 -7.795 1.00 90.75 90 GLU A N 1
ATOM 724 C CA . GLU A 1 90 ? 12.473 -2.991 -6.584 1.00 90.75 90 GLU A CA 1
ATOM 725 C C . GLU A 1 90 ? 11.326 -1.968 -6.622 1.00 90.75 90 GLU A C 1
ATOM 727 O O . GLU A 1 90 ? 10.655 -1.724 -5.619 1.00 90.75 90 GLU A O 1
ATOM 732 N N . THR A 1 91 ? 11.064 -1.382 -7.793 1.00 89.50 91 THR A N 1
ATOM 733 C CA . THR A 1 91 ? 9.966 -0.417 -7.974 1.00 89.50 91 THR A CA 1
ATOM 734 C C . THR A 1 91 ? 8.597 -1.103 -7.936 1.00 89.50 91 THR A C 1
ATOM 736 O O . THR A 1 91 ? 7.643 -0.565 -7.368 1.00 89.50 91 THR A O 1
ATOM 739 N N . ASN A 1 92 ? 8.502 -2.299 -8.516 1.00 92.50 92 ASN A N 1
ATOM 740 C CA . ASN A 1 92 ? 7.278 -3.081 -8.597 1.00 92.50 92 ASN A CA 1
ATOM 741 C C . ASN A 1 92 ? 6.860 -3.585 -7.219 1.00 92.50 92 ASN A C 1
ATOM 743 O O . ASN A 1 92 ? 5.674 -3.528 -6.941 1.00 92.50 92 ASN A O 1
ATOM 747 N N . LYS A 1 93 ? 7.787 -3.932 -6.311 1.00 92.62 93 LYS A N 1
ATOM 748 C CA . LYS A 1 93 ? 7.426 -4.334 -4.933 1.00 92.62 93 LYS A CA 1
ATOM 749 C C . LYS A 1 93 ? 6.512 -3.324 -4.240 1.00 92.62 93 LYS A C 1
ATOM 751 O O . LYS A 1 93 ? 5.546 -3.701 -3.590 1.00 92.62 93 LYS A O 1
ATOM 756 N N . VAL A 1 94 ? 6.784 -2.030 -4.413 1.00 91.81 94 VAL A N 1
ATOM 757 C CA . VAL A 1 94 ? 5.944 -0.961 -3.847 1.00 91.81 94 VAL A CA 1
ATOM 758 C C . VAL A 1 94 ? 4.552 -0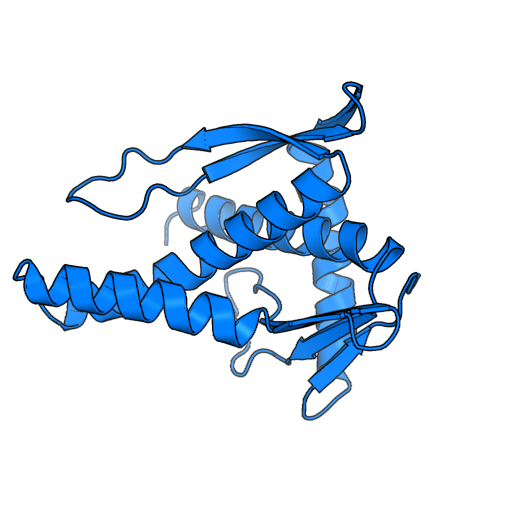.962 -4.478 1.00 91.81 94 VAL A C 1
ATOM 760 O O . VAL A 1 94 ? 3.554 -0.790 -3.786 1.00 91.81 94 VAL A O 1
ATOM 763 N N . THR A 1 95 ? 4.503 -1.123 -5.798 1.00 93.44 95 THR A N 1
ATOM 764 C CA . THR A 1 95 ? 3.257 -1.112 -6.570 1.00 93.44 95 THR A CA 1
ATOM 765 C C . THR A 1 95 ? 2.398 -2.320 -6.212 1.00 93.44 95 THR A C 1
ATOM 767 O O . THR A 1 95 ? 1.248 -2.151 -5.826 1.00 93.44 95 THR A O 1
ATOM 770 N N . GLU A 1 96 ? 2.994 -3.510 -6.227 1.00 95.44 96 GLU A N 1
ATOM 771 C CA . GLU A 1 96 ? 2.327 -4.770 -5.923 1.00 95.44 96 GLU A CA 1
ATOM 772 C C . GLU A 1 96 ? 1.807 -4.810 -4.486 1.00 95.44 96 GLU A C 1
ATOM 774 O O . GLU A 1 96 ? 0.713 -5.314 -4.264 1.00 95.44 96 GLU A O 1
ATOM 779 N N . VAL A 1 97 ? 2.529 -4.247 -3.506 1.00 96.00 97 VAL A N 1
ATOM 780 C CA . VAL A 1 97 ? 2.022 -4.161 -2.123 1.00 96.00 97 VAL A CA 1
ATOM 781 C C . VAL A 1 97 ? 0.762 -3.305 -2.069 1.00 96.00 97 VAL A C 1
ATOM 783 O O . VAL A 1 97 ? -0.219 -3.693 -1.444 1.00 96.00 97 VAL A O 1
ATOM 786 N N . LEU A 1 98 ? 0.760 -2.145 -2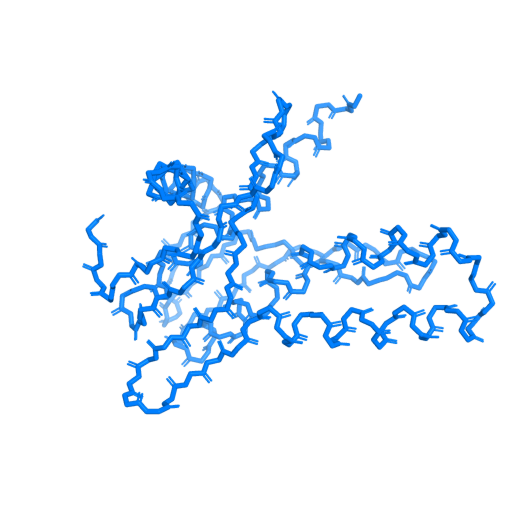.729 1.00 96.81 98 LEU A N 1
ATOM 787 C CA . LEU A 1 98 ? -0.414 -1.272 -2.746 1.00 96.81 98 LEU A CA 1
ATOM 788 C C . LEU A 1 98 ? -1.597 -1.916 -3.469 1.00 96.81 98 LEU A C 1
ATOM 790 O O . LEU A 1 98 ? -2.729 -1.758 -3.014 1.00 96.81 98 LEU A O 1
ATOM 794 N N . HIS A 1 99 ? -1.345 -2.631 -4.565 1.00 96.69 99 HIS A N 1
ATOM 795 C CA . HIS A 1 99 ? -2.370 -3.372 -5.298 1.00 96.69 99 HIS A CA 1
ATOM 796 C C . HIS A 1 99 ? -2.935 -4.513 -4.468 1.00 96.69 99 HIS A C 1
ATOM 798 O O . HIS A 1 99 ? -4.132 -4.520 -4.225 1.00 96.69 99 HIS A O 1
ATOM 804 N N . LEU A 1 100 ? -2.086 -5.382 -3.919 1.00 97.38 100 LEU A N 1
ATOM 805 C CA . LEU A 1 100 ? -2.520 -6.512 -3.099 1.00 97.38 100 LEU A CA 1
ATOM 806 C C . LEU A 1 100 ? -3.347 -6.061 -1.888 1.00 97.38 100 LEU A C 1
ATOM 808 O O . LEU A 1 100 ? -4.394 -6.633 -1.615 1.00 97.38 100 LEU A O 1
ATOM 812 N N . LEU A 1 101 ? -2.920 -5.015 -1.176 1.00 97.69 101 LEU A N 1
ATOM 813 C CA . LEU A 1 101 ? -3.694 -4.481 -0.051 1.00 97.69 101 LEU A CA 1
ATOM 814 C C . LEU A 1 101 ? -5.023 -3.855 -0.503 1.00 97.69 101 LEU A C 1
ATOM 816 O O . LEU A 1 101 ? -6.014 -3.955 0.217 1.00 97.69 101 LEU A O 1
ATOM 820 N N . SER A 1 102 ? -5.059 -3.225 -1.683 1.00 97.31 102 SER A N 1
ATOM 821 C CA . SER A 1 102 ? -6.306 -2.701 -2.259 1.00 97.31 102 SER A CA 1
ATOM 822 C C . SER A 1 102 ? -7.258 -3.833 -2.644 1.00 97.31 102 SER A C 1
ATOM 824 O O . SER A 1 102 ? -8.447 -3.726 -2.360 1.00 97.31 102 SER A O 1
ATOM 826 N N . ASP A 1 103 ? -6.741 -4.913 -3.235 1.00 97.25 103 ASP A N 1
ATOM 827 C CA . ASP A 1 103 ? -7.512 -6.105 -3.598 1.00 97.25 103 ASP A CA 1
ATOM 828 C C . ASP A 1 103 ? -8.124 -6.741 -2.344 1.00 97.25 103 ASP A C 1
ATOM 830 O O . ASP A 1 103 ? -9.325 -6.978 -2.298 1.00 97.25 103 ASP A O 1
ATOM 834 N N . ILE A 1 104 ? -7.337 -6.909 -1.275 1.00 97.44 104 ILE A N 1
ATOM 835 C CA . ILE A 1 104 ? -7.847 -7.426 0.003 1.00 97.44 104 ILE A CA 1
ATOM 836 C C . ILE A 1 104 ? -8.947 -6.506 0.542 1.00 97.44 104 ILE A C 1
ATOM 838 O O . ILE A 1 104 ? -10.027 -6.972 0.880 1.00 97.44 104 ILE A O 1
ATOM 842 N N . LEU A 1 105 ? -8.728 -5.189 0.583 1.00 97.75 105 LEU A N 1
ATOM 843 C CA . LEU A 1 105 ? -9.757 -4.236 1.017 1.00 97.75 105 LEU A CA 1
ATOM 844 C C . LEU A 1 105 ? -11.027 -4.283 0.153 1.00 97.75 105 LEU A C 1
ATOM 846 O O . LEU A 1 105 ? -12.115 -3.993 0.659 1.00 97.75 105 LEU A O 1
ATOM 850 N N . ASN A 1 106 ? -10.911 -4.638 -1.128 1.00 97.50 106 ASN A N 1
ATOM 851 C CA . ASN A 1 106 ? -12.062 -4.809 -2.004 1.00 97.50 106 ASN A CA 1
ATOM 852 C C . ASN A 1 106 ? -12.975 -5.943 -1.528 1.00 97.50 106 ASN A C 1
ATOM 854 O O . ASN A 1 106 ? -14.185 -5.730 -1.449 1.00 97.50 106 ASN A O 1
ATOM 858 N N . GLU A 1 107 ? -12.397 -7.062 -1.083 1.00 95.94 107 GLU A N 1
ATOM 859 C CA . GLU A 1 107 ? -13.133 -8.173 -0.458 1.00 95.94 107 GLU A CA 1
ATOM 860 C C . GLU A 1 107 ? -13.860 -7.741 0.831 1.00 95.94 107 GLU A C 1
ATOM 862 O O . GLU A 1 107 ? -14.936 -8.242 1.153 1.00 95.94 107 GLU A O 1
ATOM 867 N N . PHE A 1 108 ? -13.343 -6.726 1.535 1.00 95.25 108 PHE A N 1
ATOM 868 C CA . PHE A 1 108 ? -14.002 -6.110 2.697 1.00 95.25 108 PHE A CA 1
ATOM 869 C C . PHE A 1 108 ? -15.043 -5.031 2.333 1.00 95.25 108 PHE A C 1
ATOM 871 O O . PHE A 1 108 ? -15.582 -4.358 3.215 1.00 95.25 108 PHE A O 1
ATOM 878 N N . GLY A 1 109 ? -15.367 -4.849 1.049 1.00 96.81 109 GLY A N 1
ATOM 879 C CA . GLY A 1 109 ? -16.405 -3.925 0.582 1.00 96.81 109 GLY A CA 1
ATOM 880 C C . GLY A 1 109 ? -15.930 -2.492 0.321 1.00 96.81 109 GLY A C 1
ATOM 881 O O . GLY A 1 109 ? -16.761 -1.574 0.234 1.00 96.81 109 GLY A O 1
ATOM 882 N N . PHE A 1 110 ? -14.615 -2.278 0.197 1.00 98.31 110 PHE A N 1
ATOM 883 C CA . PHE A 1 110 ? -14.067 -1.015 -0.293 1.00 98.31 110 PHE A CA 1
ATOM 884 C C . PHE A 1 110 ? -14.011 -0.970 -1.821 1.00 98.31 110 PHE A C 1
ATOM 886 O O . PHE A 1 110 ? -13.695 -1.945 -2.491 1.00 98.31 110 PHE A O 1
ATOM 893 N N . THR A 1 111 ? -14.249 0.203 -2.397 1.00 98.12 111 THR A N 1
ATOM 894 C CA . THR A 1 111 ? -14.022 0.456 -3.826 1.00 98.12 111 THR A CA 1
ATOM 895 C C . THR A 1 111 ? -13.219 1.736 -4.016 1.00 98.12 111 THR A C 1
ATOM 897 O O . THR A 1 111 ? -13.254 2.642 -3.178 1.00 98.12 111 THR A O 1
ATOM 900 N N . PHE A 1 112 ? -12.503 1.846 -5.136 1.00 97.81 112 PHE A N 1
ATOM 901 C CA . PHE A 1 112 ? -11.488 2.882 -5.324 1.00 97.81 112 PHE A CA 1
ATOM 902 C C . PHE A 1 112 ? -11.705 3.684 -6.603 1.00 97.81 112 PHE A C 1
ATOM 904 O O . PHE A 1 112 ? -11.974 3.133 -7.666 1.00 97.81 112 PHE A O 1
ATOM 911 N N . ARG A 1 113 ? -11.499 5.001 -6.523 1.00 97.81 113 ARG A N 1
ATOM 912 C CA . ARG A 1 113 ? -11.237 5.833 -7.703 1.00 97.81 113 ARG A CA 1
ATOM 913 C C . ARG A 1 113 ? -9.732 6.007 -7.835 1.00 97.81 113 ARG A C 1
ATOM 915 O O . ARG A 1 113 ? -9.130 6.668 -6.987 1.00 97.81 113 ARG A O 1
ATOM 922 N N . THR A 1 114 ? -9.137 5.464 -8.893 1.00 96.81 114 THR A N 1
ATOM 923 C CA . THR A 1 114 ? -7.682 5.472 -9.095 1.00 96.81 114 THR A CA 1
ATOM 924 C C . THR A 1 114 ? -7.247 6.350 -10.268 1.00 96.81 114 THR A C 1
ATOM 926 O O . THR A 1 114 ? -8.035 6.710 -11.141 1.00 96.81 114 THR A O 1
ATOM 929 N N . SER A 1 115 ? -5.979 6.750 -10.261 1.00 94.38 115 SER A N 1
ATOM 930 C CA . SER A 1 115 ? -5.252 7.268 -11.424 1.00 94.38 115 SER A CA 1
ATOM 931 C C . SER A 1 115 ? -4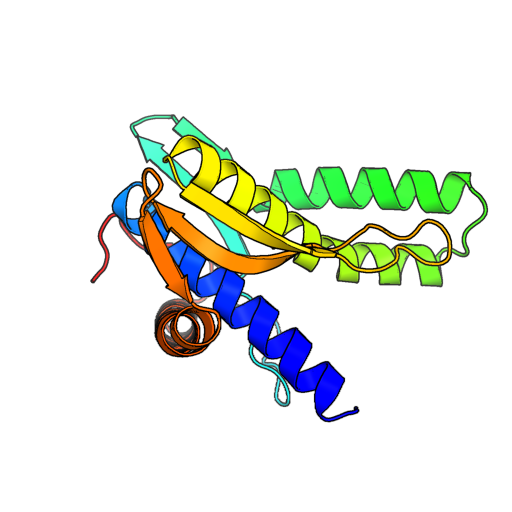.136 6.293 -11.769 1.00 94.38 115 SER A C 1
ATOM 933 O O . SER A 1 115 ? -3.494 5.766 -10.860 1.00 94.38 115 SER A O 1
ATOM 935 N N . LYS A 1 116 ? -3.882 6.070 -13.059 1.00 92.00 116 LYS A N 1
ATOM 936 C CA . LYS A 1 116 ? -2.937 5.051 -13.529 1.00 92.00 116 LYS A CA 1
ATOM 937 C C . LYS A 1 116 ? -1.714 5.685 -14.181 1.00 92.00 116 LYS A C 1
ATOM 939 O O . LYS A 1 116 ? -1.827 6.722 -14.837 1.00 92.00 116 LYS A O 1
ATOM 944 N N . THR A 1 117 ? -0.549 5.063 -14.026 1.00 87.06 117 THR A N 1
ATOM 945 C CA . THR A 1 117 ? 0.621 5.431 -14.832 1.00 87.06 117 THR A CA 1
ATOM 946 C C . THR A 1 117 ? 0.448 4.960 -16.276 1.00 87.06 117 THR A C 1
ATOM 948 O O . THR A 1 117 ? -0.284 4.020 -16.565 1.00 87.06 117 THR A O 1
ATOM 951 N N . THR A 1 118 ? 1.146 5.605 -17.212 1.00 77.19 118 THR A N 1
ATOM 952 C CA . THR A 1 118 ? 1.046 5.295 -18.649 1.00 77.19 118 THR A CA 1
ATOM 953 C C . THR A 1 118 ? 1.723 3.978 -19.053 1.00 77.19 118 THR A C 1
ATOM 955 O O . THR A 1 118 ? 1.616 3.587 -20.207 1.00 77.19 118 THR A O 1
ATOM 958 N N . GLY A 1 119 ? 2.467 3.317 -18.156 1.00 72.25 119 GLY A N 1
ATOM 959 C CA . GLY A 1 119 ? 3.111 2.027 -18.451 1.00 72.25 119 GLY A CA 1
ATOM 960 C C . GLY A 1 119 ? 4.172 2.063 -19.566 1.00 72.25 119 GLY A C 1
ATOM 961 O O . GLY A 1 119 ? 4.295 1.111 -20.338 1.00 72.25 119 GLY A O 1
ATOM 962 N N . LYS A 1 120 ? 4.934 3.162 -19.709 1.00 66.38 120 LYS A N 1
ATOM 963 C CA . LYS A 1 120 ? 5.923 3.307 -20.798 1.00 66.38 120 LYS A CA 1
ATOM 964 C C . LYS A 1 120 ? 6.944 2.156 -20.801 1.00 66.38 120 LYS A C 1
ATOM 966 O O . LYS A 1 120 ? 7.450 1.749 -19.758 1.00 66.38 120 LYS A O 1
ATOM 971 N N . ASN A 1 121 ? 7.306 1.676 -21.993 1.00 65.62 121 ASN A N 1
ATOM 972 C CA . ASN A 1 121 ? 8.257 0.573 -22.207 1.00 65.62 121 ASN A CA 1
ATOM 973 C C . ASN A 1 121 ? 7.829 -0.757 -21.559 1.00 65.62 121 ASN A C 1
ATOM 975 O O . ASN A 1 121 ? 8.670 -1.445 -20.971 1.00 65.62 121 ASN A O 1
ATOM 979 N N . LYS A 1 122 ? 6.537 -1.108 -21.640 1.00 70.12 122 LYS A N 1
ATOM 980 C CA . LYS A 1 122 ? 5.966 -2.337 -21.054 1.00 70.12 122 LYS A CA 1
ATOM 981 C C . LYS A 1 122 ? 6.196 -2.445 -19.536 1.00 70.12 122 LYS A C 1
ATOM 983 O O . LYS A 1 122 ? 6.288 -3.543 -19.001 1.00 70.12 122 LYS A O 1
ATOM 988 N N . SER A 1 123 ? 6.367 -1.316 -18.843 1.00 74.19 123 SER A N 1
ATOM 989 C CA . SER A 1 123 ? 6.485 -1.322 -17.385 1.00 74.19 123 SER A CA 1
ATOM 990 C C . SER A 1 123 ? 5.123 -1.574 -16.748 1.00 74.19 123 SER A C 1
ATOM 992 O O . SER A 1 123 ? 4.105 -1.155 -17.300 1.00 74.19 123 SER A O 1
ATOM 994 N N . ALA A 1 124 ? 5.123 -2.148 -15.547 1.00 77.56 124 ALA A N 1
ATOM 995 C CA . ALA A 1 124 ? 3.922 -2.282 -14.734 1.00 77.56 124 ALA A CA 1
ATOM 996 C C . ALA A 1 124 ? 3.159 -0.950 -14.625 1.00 77.56 124 ALA A C 1
ATOM 998 O O . ALA A 1 124 ? 3.760 0.121 -14.458 1.00 77.56 124 ALA A O 1
ATOM 999 N N . ILE A 1 125 ? 1.834 -1.022 -14.745 1.00 86.94 125 ILE A N 1
ATOM 1000 C CA . ILE A 1 125 ? 0.949 0.119 -14.529 1.00 86.94 125 ILE A CA 1
ATOM 1001 C C . ILE A 1 125 ? 0.721 0.227 -13.028 1.00 86.94 125 ILE A C 1
ATOM 1003 O O . ILE A 1 125 ? 0.162 -0.676 -12.422 1.00 86.94 125 ILE A O 1
ATOM 1007 N N . ALA A 1 126 ? 1.141 1.337 -12.432 1.00 89.62 126 ALA A N 1
ATOM 1008 C CA . ALA A 1 126 ? 0.881 1.605 -11.028 1.00 89.62 126 ALA A CA 1
ATOM 1009 C C . ALA A 1 126 ? -0.438 2.361 -10.894 1.00 89.62 126 ALA A C 1
ATOM 1011 O O . ALA A 1 126 ? -0.666 3.359 -11.586 1.00 89.62 126 ALA A O 1
ATOM 1012 N N . GLU A 1 127 ? -1.287 1.901 -9.979 1.00 93.31 127 GLU A N 1
ATOM 1013 C CA . GLU A 1 127 ? -2.535 2.577 -9.644 1.00 93.31 127 GLU A CA 1
ATOM 1014 C C . GLU A 1 127 ? -2.361 3.360 -8.348 1.00 93.31 127 GLU A C 1
ATOM 1016 O O . GLU A 1 127 ? -1.884 2.852 -7.336 1.00 93.31 127 GLU A O 1
ATOM 1021 N N . THR A 1 128 ? -2.732 4.633 -8.387 1.00 95.00 128 THR A N 1
ATOM 1022 C CA . THR A 1 128 ? -2.755 5.511 -7.219 1.00 95.00 128 THR A CA 1
ATOM 1023 C C . THR A 1 128 ? -4.203 5.738 -6.828 1.00 95.00 128 THR A C 1
ATOM 1025 O O . THR A 1 128 ? -4.979 6.259 -7.633 1.00 95.00 128 THR A O 1
ATOM 1028 N N . VAL A 1 129 ? -4.577 5.360 -5.609 1.00 97.44 129 VAL A N 1
ATOM 1029 C CA . VAL A 1 129 ? -5.928 5.571 -5.088 1.00 97.44 129 VAL A CA 1
ATOM 1030 C C . VAL A 1 129 ? -6.096 7.050 -4.766 1.00 97.44 129 VAL A C 1
ATOM 1032 O O . VAL A 1 129 ? -5.284 7.630 -4.066 1.00 97.44 129 VAL A O 1
ATOM 1035 N N . ASN A 1 130 ? -7.145 7.680 -5.290 1.00 97.19 130 ASN A N 1
ATOM 1036 C CA . ASN A 1 130 ? -7.455 9.092 -5.045 1.00 97.19 130 ASN A CA 1
ATOM 1037 C C . ASN A 1 130 ? -8.645 9.271 -4.102 1.00 97.19 130 ASN A C 1
ATOM 1039 O O . ASN A 1 130 ? -8.727 10.267 -3.384 1.00 97.19 130 ASN A O 1
ATOM 1043 N N . VAL A 1 131 ? -9.595 8.338 -4.139 1.00 98.00 131 VAL A N 1
ATOM 1044 C CA . VAL A 1 131 ? -10.768 8.319 -3.261 1.00 98.00 131 VAL A CA 1
ATOM 1045 C C . VAL A 1 131 ? -11.110 6.868 -2.948 1.00 98.00 131 VAL A C 1
ATOM 1047 O O . VAL A 1 131 ? -11.156 6.044 -3.861 1.00 98.00 131 VAL A O 1
ATOM 1050 N N . MET A 1 132 ? -11.375 6.584 -1.678 1.00 98.44 132 MET A N 1
ATOM 1051 C CA . MET A 1 132 ? -11.906 5.311 -1.200 1.00 98.44 132 MET A CA 1
ATOM 1052 C C . MET A 1 132 ? -13.385 5.469 -0.865 1.00 98.44 132 MET A C 1
ATOM 1054 O O . MET A 1 132 ? -13.794 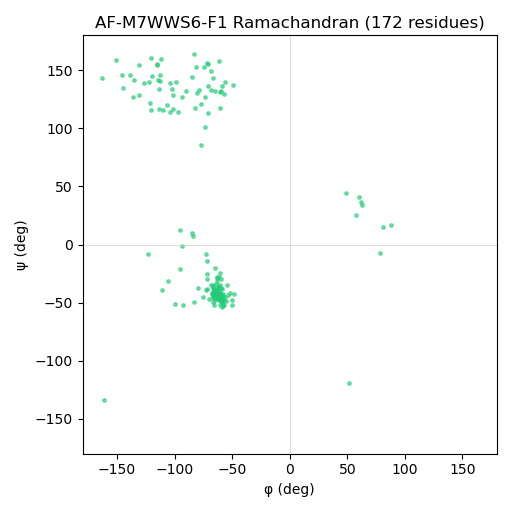6.463 -0.255 1.00 98.44 132 MET A O 1
ATOM 1058 N N . TYR A 1 133 ? -14.170 4.465 -1.220 1.00 98.44 133 TYR A N 1
ATOM 1059 C CA . TYR A 1 133 ? -15.574 4.337 -0.862 1.00 98.44 133 TYR A CA 1
ATOM 1060 C C . TYR A 1 133 ? -15.756 3.058 -0.055 1.00 98.44 133 TYR A C 1
ATOM 1062 O O . TYR A 1 133 ? -15.093 2.066 -0.334 1.00 98.44 133 TYR A O 1
ATOM 1070 N N . PHE A 1 134 ? -16.663 3.078 0.914 1.00 97.94 134 PHE A N 1
ATOM 1071 C CA . PHE A 1 134 ? -17.077 1.903 1.671 1.00 97.94 134 PHE A CA 1
ATOM 1072 C C . PHE A 1 134 ? -18.577 1.720 1.483 1.00 97.94 134 PHE A C 1
ATOM 1074 O O . PHE A 1 134 ? -19.350 2.647 1.748 1.00 97.94 134 PHE A O 1
ATOM 1081 N N . LYS A 1 135 ? -18.989 0.557 0.962 1.00 95.38 135 LYS A N 1
ATOM 1082 C CA . LYS A 1 135 ? -20.402 0.260 0.657 1.00 95.38 135 LYS A CA 1
ATOM 1083 C C . LYS A 1 135 ? -21.082 1.384 -0.153 1.00 95.38 135 LYS A C 1
ATOM 1085 O O . LYS A 1 135 ? -22.176 1.841 0.172 1.00 95.38 135 LYS A O 1
ATOM 1090 N N . GLY A 1 136 ? -20.381 1.891 -1.171 1.00 94.69 136 GLY A N 1
ATOM 1091 C CA . GLY A 1 136 ? -20.856 2.946 -2.079 1.00 94.69 136 GLY A CA 1
ATOM 1092 C C . GLY A 1 136 ? -20.791 4.383 -1.540 1.00 94.69 136 GLY A C 1
ATOM 1093 O O . GLY A 1 136 ? -21.006 5.325 -2.300 1.00 94.69 136 GLY A O 1
ATOM 1094 N N . ARG A 1 137 ? -20.454 4.597 -0.261 1.00 96.94 137 ARG A N 1
ATOM 1095 C CA . ARG A 1 137 ? -20.325 5.939 0.331 1.00 96.94 137 ARG A CA 1
ATOM 1096 C C . ARG A 1 137 ? -18.869 6.368 0.383 1.00 96.94 137 ARG A C 1
ATOM 1098 O O . ARG A 1 137 ? -17.995 5.568 0.698 1.00 96.94 137 ARG A O 1
ATOM 1105 N N . LYS A 1 138 ? -18.597 7.641 0.089 1.00 97.50 138 LYS A N 1
ATOM 1106 C CA . LYS A 1 138 ? -17.239 8.195 0.158 1.00 97.50 138 LYS A CA 1
ATOM 1107 C C . LYS A 1 138 ? -16.712 8.075 1.592 1.00 97.50 138 LYS A C 1
ATOM 1109 O O . LYS A 1 138 ? -17.278 8.682 2.493 1.00 97.50 138 LYS A O 1
ATOM 1114 N N . ALA A 1 139 ? -15.635 7.315 1.770 1.00 97.31 139 ALA A N 1
ATOM 1115 C CA . ALA A 1 139 ? -15.009 7.065 3.065 1.00 97.31 139 ALA A CA 1
ATOM 1116 C C . ALA A 1 139 ? -13.780 7.963 3.265 1.00 97.31 139 ALA A C 1
ATOM 1118 O O . ALA A 1 139 ? -13.703 8.702 4.243 1.00 97.31 139 ALA A O 1
ATOM 1119 N N . TYR A 1 140 ? -12.858 7.972 2.293 1.00 98.06 140 TYR A N 1
ATOM 1120 C CA . TYR A 1 140 ? -11.611 8.736 2.384 1.00 98.06 140 TYR A CA 1
ATOM 1121 C C . TYR A 1 140 ? -11.297 9.467 1.079 1.00 98.06 140 TYR A C 1
ATOM 1123 O O . TYR A 1 140 ? -11.244 8.878 0.001 1.00 98.06 140 TYR A O 1
ATOM 1131 N N . SER A 1 141 ? -11.066 10.774 1.167 1.00 98.06 141 SER A N 1
ATOM 1132 C CA . SER A 1 141 ? -10.495 11.591 0.090 1.00 98.06 141 SER A CA 1
ATOM 1133 C C . SER A 1 141 ? -8.966 11.518 0.065 1.00 98.06 141 SER A C 1
ATOM 1135 O O . SER A 1 141 ? -8.346 11.185 1.069 1.00 98.06 141 SER A O 1
ATOM 1137 N N . ARG A 1 142 ? -8.339 11.934 -1.042 1.00 96.88 142 ARG A N 1
ATOM 1138 C CA . ARG A 1 142 ? -6.874 12.038 -1.173 1.00 96.88 142 ARG A CA 1
ATOM 1139 C C . ARG A 1 142 ? -6.212 12.767 0.001 1.00 96.88 142 ARG A C 1
ATOM 1141 O O . ARG A 1 142 ? -5.189 12.307 0.495 1.00 96.88 142 ARG A O 1
ATOM 1148 N N . GLN A 1 143 ? -6.805 13.868 0.465 1.00 97.50 143 GLN A N 1
ATOM 1149 C CA . GLN A 1 143 ? -6.295 14.629 1.608 1.00 97.50 143 GLN A CA 1
ATOM 1150 C C . GLN A 1 143 ? -6.387 13.832 2.916 1.00 97.50 143 GLN A C 1
ATOM 1152 O O . GLN A 1 143 ? -5.422 13.804 3.676 1.00 97.50 143 GLN A O 1
ATOM 1157 N N . GLN A 1 144 ? -7.510 13.146 3.155 1.00 97.81 144 GLN A N 1
ATOM 1158 C CA . GLN A 1 144 ? -7.679 12.285 4.331 1.00 97.81 144 GLN A CA 1
ATOM 1159 C C . GLN A 1 144 ? -6.724 11.088 4.294 1.00 97.81 144 GLN A C 1
ATOM 1161 O O . GLN A 1 144 ? -6.146 10.760 5.323 1.00 97.81 144 GLN A O 1
ATOM 1166 N N . ILE A 1 145 ? -6.492 10.494 3.117 1.00 98.12 145 ILE A N 1
ATOM 1167 C CA . ILE A 1 145 ? -5.503 9.421 2.932 1.00 98.12 145 ILE A CA 1
ATOM 1168 C C . ILE A 1 145 ? -4.120 9.895 3.380 1.00 98.12 145 ILE A C 1
ATOM 1170 O O . ILE A 1 145 ? -3.470 9.224 4.174 1.00 98.12 145 ILE A O 1
ATOM 1174 N N . THR A 1 146 ? -3.700 11.083 2.940 1.00 97.12 146 THR A N 1
ATOM 1175 C CA . THR A 1 146 ? -2.427 11.678 3.363 1.00 97.12 146 THR A CA 1
ATOM 1176 C C . THR A 1 146 ? -2.382 11.915 4.873 1.00 97.12 146 THR A C 1
ATOM 1178 O O . THR A 1 146 ? -1.439 11.488 5.530 1.00 97.12 146 THR A O 1
ATOM 1181 N N . GLN A 1 147 ? -3.387 12.589 5.440 1.00 97.44 147 GLN A N 1
ATOM 1182 C CA . GLN A 1 147 ? -3.375 13.000 6.849 1.00 97.44 147 GLN A CA 1
ATOM 1183 C C . GLN A 1 147 ? -3.437 11.812 7.815 1.00 97.44 147 GLN A C 1
ATOM 1185 O O . GLN A 1 147 ? -2.682 11.771 8.784 1.00 97.44 147 GLN A O 1
ATOM 1190 N N . ILE A 1 148 ? -4.328 10.852 7.558 1.00 97.75 148 ILE A N 1
ATOM 1191 C CA . ILE A 1 148 ? -4.517 9.672 8.408 1.00 97.75 148 ILE A CA 1
ATOM 1192 C C . ILE A 1 148 ? -3.360 8.693 8.191 1.00 97.75 148 ILE A C 1
ATOM 1194 O O . ILE A 1 148 ? -2.753 8.235 9.154 1.00 97.75 148 ILE A O 1
ATOM 1198 N N . GLY A 1 149 ? -2.991 8.442 6.931 1.00 96.88 149 GLY A N 1
ATOM 1199 C CA . GLY A 1 149 ? -1.882 7.559 6.584 1.00 96.88 149 GLY A CA 1
ATOM 1200 C C . GLY A 1 149 ? -0.541 8.028 7.146 1.00 96.88 149 GLY A C 1
ATOM 1201 O O . GLY A 1 149 ? 0.261 7.204 7.565 1.00 96.88 149 GLY A O 1
ATOM 1202 N N . MET A 1 150 ? -0.303 9.341 7.229 1.00 95.81 150 MET A N 1
ATOM 1203 C CA . MET A 1 150 ? 0.887 9.884 7.892 1.00 95.81 150 MET A CA 1
ATOM 1204 C C . MET A 1 150 ? 0.946 9.506 9.377 1.00 95.81 150 MET A C 1
ATOM 1206 O O . MET A 1 150 ? 1.994 9.062 9.838 1.00 95.81 150 MET A O 1
ATOM 1210 N N . LYS A 1 151 ? -0.170 9.638 10.105 1.00 96.06 151 LYS A N 1
ATOM 1211 C CA . LYS A 1 151 ? -0.245 9.286 11.532 1.00 96.06 151 LYS A CA 1
ATOM 1212 C C . LYS A 1 151 ? -0.050 7.786 11.754 1.00 96.06 151 LYS A C 1
ATOM 1214 O O . LYS A 1 151 ? 0.753 7.401 12.593 1.00 96.06 151 LYS A O 1
ATOM 1219 N N . ILE A 1 152 ? -0.721 6.953 10.954 1.00 95.94 152 ILE A N 1
ATOM 1220 C CA . ILE A 1 152 ? -0.580 5.492 11.043 1.00 95.94 152 ILE A CA 1
ATOM 1221 C C . ILE A 1 152 ? 0.851 5.066 10.699 1.00 95.94 152 ILE A C 1
ATOM 1223 O O . ILE A 1 152 ? 1.425 4.224 11.377 1.00 95.94 152 ILE A O 1
ATOM 1227 N N . ASN A 1 153 ? 1.466 5.655 9.668 1.00 94.19 153 ASN A N 1
ATOM 1228 C CA . ASN A 1 153 ? 2.842 5.319 9.303 1.00 94.19 153 ASN A CA 1
ATOM 1229 C C . ASN A 1 153 ? 3.823 5.644 10.431 1.00 94.19 153 ASN A C 1
ATOM 1231 O O . ASN A 1 153 ? 4.697 4.830 10.716 1.00 94.19 153 ASN A O 1
ATOM 1235 N N . GLN A 1 154 ? 3.659 6.806 11.068 1.00 92.12 154 GLN A N 1
ATOM 1236 C CA . GLN A 1 154 ? 4.463 7.186 12.221 1.00 92.12 154 GLN A CA 1
ATOM 1237 C C . GLN A 1 154 ? 4.292 6.179 13.365 1.00 92.12 154 GLN A C 1
ATOM 1239 O O . GLN A 1 154 ? 5.289 5.665 13.863 1.00 92.12 154 GLN A O 1
ATOM 1244 N N . TYR A 1 155 ? 3.049 5.832 13.700 1.00 92.56 155 TYR A N 1
ATOM 1245 C CA . TYR A 1 155 ? 2.737 4.851 14.736 1.00 92.56 155 TYR A CA 1
ATOM 1246 C C . TYR A 1 155 ? 3.388 3.481 14.481 1.00 92.56 155 TYR A C 1
ATOM 1248 O O . TYR A 1 155 ? 4.121 2.961 15.320 1.00 92.56 155 TYR A O 1
ATOM 1256 N N . LEU A 1 156 ? 3.193 2.919 13.283 1.00 91.06 156 LEU A N 1
ATOM 1257 C CA . LEU A 1 156 ? 3.776 1.627 12.908 1.00 91.06 156 LEU A CA 1
ATOM 1258 C C . LEU A 1 156 ? 5.310 1.667 12.924 1.00 91.06 156 LEU A C 1
ATOM 1260 O O . LEU A 1 156 ? 5.959 0.685 13.278 1.00 91.06 156 LEU A O 1
ATOM 1264 N N . TYR A 1 157 ? 5.903 2.798 12.537 1.00 87.56 157 TYR A N 1
ATOM 1265 C CA . TYR A 1 157 ? 7.349 2.969 12.570 1.00 87.56 157 TYR A CA 1
ATOM 1266 C C . TYR A 1 157 ? 7.891 3.005 14.004 1.00 87.56 157 TYR A C 1
ATOM 1268 O O . TYR A 1 157 ? 8.913 2.377 14.275 1.00 87.56 157 TYR A O 1
ATOM 1276 N N . GLU A 1 158 ? 7.214 3.708 14.913 1.00 87.44 158 GLU A N 1
ATOM 1277 C CA . GLU A 1 158 ? 7.558 3.761 16.338 1.00 87.44 158 GLU A CA 1
ATOM 1278 C C . GLU A 1 158 ? 7.463 2.362 16.970 1.00 87.44 158 GLU A C 1
ATOM 1280 O O . GLU A 1 158 ? 8.439 1.899 17.559 1.00 87.44 158 GLU A O 1
ATOM 1285 N N . LYS A 1 159 ? 6.384 1.615 16.703 1.00 86.31 159 LYS A N 1
ATOM 1286 C CA . LYS A 1 159 ? 6.224 0.214 17.141 1.00 86.31 159 LYS A CA 1
ATOM 1287 C C . LYS A 1 159 ? 7.305 -0.733 16.609 1.00 86.31 159 LYS A C 1
ATOM 1289 O O . LYS A 1 159 ? 7.759 -1.629 17.316 1.00 86.31 159 LYS A O 1
ATOM 1294 N N . CYS A 1 160 ? 7.747 -0.547 15.367 1.00 82.00 160 CYS A N 1
ATOM 1295 C CA . CYS A 1 160 ? 8.865 -1.308 14.799 1.00 82.00 160 CYS A CA 1
ATOM 1296 C C . CYS A 1 160 ? 10.226 -0.919 15.389 1.00 82.00 160 CYS A C 1
ATOM 1298 O O . CYS A 1 160 ? 11.175 -1.699 15.305 1.00 82.00 160 CYS A O 1
ATOM 1300 N N . ALA A 1 161 ? 10.380 0.304 15.902 1.00 74.75 161 ALA A N 1
ATOM 1301 C CA . ALA A 1 161 ? 11.666 0.790 16.389 1.00 74.75 161 ALA A CA 1
ATOM 1302 C C . ALA A 1 161 ? 12.076 0.123 17.710 1.00 74.75 161 ALA A C 1
ATOM 1304 O O . ALA A 1 161 ? 13.276 -0.056 17.927 1.00 74.75 161 ALA A O 1
ATOM 1305 N N . GLU A 1 162 ? 11.094 -0.270 18.522 1.00 67.69 162 GLU A N 1
ATOM 1306 C CA . GLU A 1 162 ? 11.246 -0.865 19.857 1.00 67.69 162 GLU A CA 1
ATOM 1307 C C . GLU A 1 162 ? 11.777 -2.313 19.845 1.00 67.69 162 GLU A C 1
ATOM 1309 O O . GLU A 1 162 ? 12.226 -2.796 20.881 1.00 67.69 162 GLU A O 1
ATOM 1314 N N . GLY A 1 163 ? 11.774 -3.000 18.691 1.00 62.66 163 GLY A N 1
ATOM 1315 C CA . GLY A 1 163 ? 12.204 -4.399 18.562 1.00 62.66 163 GLY A CA 1
ATOM 1316 C C . GLY A 1 163 ? 13.372 -4.634 17.592 1.00 62.66 163 GLY A C 1
ATOM 1317 O O . GLY A 1 163 ? 13.643 -3.832 16.691 1.00 62.66 163 GLY A O 1
ATOM 1318 N N . ASP A 1 164 ? 14.034 -5.786 17.748 1.00 63.53 164 ASP A N 1
ATOM 1319 C CA . ASP A 1 164 ? 15.156 -6.249 16.906 1.00 63.53 164 ASP A CA 1
ATOM 1320 C C . ASP A 1 164 ? 14.723 -7.194 15.763 1.00 63.53 164 ASP A C 1
ATOM 1322 O O . ASP A 1 164 ? 15.556 -7.825 15.111 1.00 63.53 164 ASP A O 1
ATOM 1326 N N . GLY A 1 165 ? 13.420 -7.293 15.476 1.00 75.62 165 GLY A N 1
ATOM 1327 C CA . GLY A 1 165 ? 12.898 -8.251 14.498 1.00 75.62 165 GLY A CA 1
ATOM 1328 C C . GLY A 1 165 ? 11.498 -7.932 13.978 1.00 75.62 165 GLY A C 1
ATOM 1329 O O . GLY A 1 165 ? 11.211 -6.807 13.565 1.00 75.62 165 GLY A O 1
ATOM 1330 N N . ASN A 1 166 ? 10.650 -8.960 13.950 1.00 86.44 166 ASN A N 1
ATOM 1331 C CA . ASN A 1 166 ? 9.249 -8.833 13.567 1.00 86.44 166 ASN A CA 1
ATOM 1332 C C . ASN A 1 166 ? 8.432 -8.300 14.751 1.00 86.44 166 ASN A C 1
ATOM 1334 O O . ASN A 1 166 ? 8.502 -8.853 15.847 1.00 86.44 166 ASN A O 1
ATOM 1338 N N . THR A 1 167 ? 7.626 -7.275 14.507 1.00 91.25 167 THR A N 1
ATOM 1339 C CA . THR A 1 167 ? 6.652 -6.729 15.453 1.00 91.25 167 THR A CA 1
ATOM 1340 C C . THR A 1 167 ? 5.261 -7.218 15.065 1.00 91.25 167 THR A C 1
ATOM 1342 O O . THR A 1 167 ? 4.880 -7.167 13.895 1.00 91.25 167 THR A O 1
ATOM 1345 N N . ILE A 1 168 ? 4.494 -7.691 16.045 1.00 92.69 168 ILE A N 1
ATOM 1346 C CA . ILE A 1 168 ? 3.085 -8.044 15.861 1.00 92.69 168 ILE A CA 1
ATOM 1347 C C . ILE A 1 168 ? 2.247 -6.824 16.243 1.00 92.69 168 ILE A C 1
ATOM 1349 O O . ILE A 1 168 ? 2.411 -6.279 17.331 1.00 92.69 168 ILE A O 1
ATOM 1353 N N . ILE A 1 169 ? 1.362 -6.404 15.345 1.00 94.31 169 ILE A N 1
ATOM 1354 C CA . ILE A 1 169 ? 0.304 -5.435 15.631 1.00 94.31 169 ILE A CA 1
ATOM 1355 C C . ILE A 1 169 ? -0.988 -6.232 15.748 1.00 94.31 169 ILE A C 1
ATOM 1357 O O . ILE A 1 169 ? -1.421 -6.865 14.777 1.00 94.31 169 ILE A O 1
ATOM 1361 N N . GLU A 1 170 ? -1.566 -6.254 16.944 1.00 95.50 170 GLU A N 1
ATOM 1362 C CA . GLU A 1 170 ? -2.759 -7.050 17.213 1.00 95.50 170 GLU A CA 1
ATOM 1363 C C . GLU A 1 170 ? -3.995 -6.470 16.530 1.00 95.50 170 GLU A C 1
ATOM 1365 O O . GLU A 1 170 ? -4.058 -5.291 16.200 1.00 95.50 170 GLU A O 1
ATOM 1370 N N . ARG A 1 171 ? -4.997 -7.303 16.262 1.00 95.44 171 ARG A N 1
ATOM 1371 C CA . ARG A 1 171 ? -6.253 -6.842 15.666 1.00 95.44 171 ARG A CA 1
ATOM 1372 C C . ARG A 1 171 ? -6.925 -5.800 16.569 1.00 95.44 171 ARG A C 1
ATOM 1374 O O . ARG A 1 171 ? -7.158 -6.080 17.745 1.00 95.44 171 ARG A O 1
ATOM 1381 N N . ASN A 1 172 ? -7.359 -4.685 15.980 1.00 94.44 172 ASN A N 1
ATOM 1382 C CA . ASN A 1 172 ? -7.894 -3.505 16.675 1.00 94.44 172 ASN A CA 1
ATOM 1383 C C . ASN A 1 172 ? -6.882 -2.840 17.620 1.00 94.44 172 ASN A C 1
ATOM 1385 O O . ASN A 1 172 ? -7.255 -2.371 18.697 1.00 94.44 172 ASN A O 1
ATOM 1389 N N . ASP A 1 173 ? -5.612 -2.819 17.227 1.00 91.50 173 ASP A N 1
ATOM 1390 C CA . ASP A 1 173 ? -4.596 -2.037 17.921 1.00 91.50 173 ASP A CA 1
ATOM 1391 C C . ASP A 1 173 ? -4.932 -0.531 17.771 1.00 91.50 173 ASP A C 1
ATOM 1393 O O . ASP A 1 173 ? -5.335 -0.107 16.681 1.00 91.50 173 ASP A O 1
ATOM 1397 N N . PRO A 1 174 ? -4.898 0.243 18.873 1.00 73.62 174 PRO A N 1
ATOM 1398 C CA . PRO A 1 174 ? -5.533 1.563 18.968 1.00 73.62 174 PRO A CA 1
ATOM 1399 C C . PRO A 1 174 ? -4.876 2.681 18.145 1.00 73.62 174 PRO A C 1
ATOM 1401 O O . PRO A 1 174 ? -3.638 2.679 17.973 1.00 73.62 174 PRO A O 1
#

Nearest PDB structures (foldseek):
  2y44-assembly1_A  TM=3.724E-01  e=7.856E+00  Trypanosoma congolense

Secondary structure (DSSP, 8-state):
--HHHHHHHHHHHHHHHHHHHHHHTT-EEEEE--SS--SSS--PPEEEEEEEETTEEE-HHHHHHHHHHHHHHHHHHTT--HHHHHHHHHHHHHHHHHHHHHHHHHHTTEEEEEEE---GGGPPPPEEEEEEEETTEEEEEHHHHHHHHHHHHHHHHHHHHT-SSEEEE-TT--

Radius of gyration: 16.29 Å; Cα contacts (8 Å, |Δi|>4): 245; chains: 1; bounding box: 41×38×44 Å

Foldseek 3Di:
DDPVVQVVQQLLQLLLLVLVVVLLLQWKWKWAADPDDDPRHQDHIHTQWTGRDDPDIDRLNVVLLVVLVVQLVVCVVVVHDNVVSVVLSVVSSSQSSSVVSVVVVVVVQKDFDWDWDPCPPVRDIGTRGQFIDHNNHTDDGSVRSSVVSVVSSVVVNVQNVPDPTIGMQHRPRD

Organism: NCBI:txid885315

pLDDT: mean 90.32, std 9.87, range [57.72, 98.44]